Protein AF-A0A858RCP5-F1 (afdb_monomer_lite)

Organism: NCBI:txid2728835

Secondary structure (DSSP, 8-state):
-PPP-------SB-TTGGGGTTS-EEEEEPTTS--EEEETTEEEE---HHHHT-EEEEEEEEEEEEETTEEEEEEEEEEPPTT----EEEEEE---SS-BBSSSSB-S-EEEEEESSPEETT-SSS-EE-SS--EEEEEEEESSHHHHHHTT-EEEEETTEEEEEPTTS-EEEEPPPP-

Structure (mmCIF, N/CA/C/O backbone):
data_AF-A0A858RCP5-F1
#
_entry.id   AF-A0A858RCP5-F1
#
loop_
_atom_site.group_PDB
_atom_site.id
_atom_site.type_symbol
_atom_site.label_atom_id
_atom_site.label_alt_id
_atom_site.label_comp_id
_atom_site.label_asym_id
_atom_site.label_entity_id
_atom_site.label_seq_id
_atom_site.pdbx_PDB_ins_code
_atom_site.Cartn_x
_atom_site.Cartn_y
_atom_site.Cartn_z
_atom_site.occupancy
_atom_site.B_iso_or_equiv
_atom_site.auth_seq_id
_atom_site.auth_comp_id
_atom_site.auth_asym_id
_atom_site.auth_atom_id
_atom_site.pdbx_PDB_model_num
ATOM 1 N N . MET A 1 1 ? 1.724 15.162 40.333 1.00 41.66 1 MET A N 1
ATOM 2 C CA . MET A 1 1 ? 2.495 15.754 39.219 1.00 41.66 1 MET A CA 1
ATOM 3 C C . MET A 1 1 ? 2.082 15.034 37.954 1.00 41.66 1 MET A C 1
ATOM 5 O O . MET A 1 1 ? 2.075 13.811 37.968 1.00 41.66 1 MET A O 1
ATOM 9 N N . LYS A 1 2 ? 1.675 15.763 36.911 1.00 31.78 2 LYS A N 1
ATOM 10 C CA . LYS A 1 2 ? 1.504 15.175 35.577 1.00 31.78 2 LYS A CA 1
ATOM 11 C C . LYS A 1 2 ? 2.906 14.771 35.092 1.00 31.78 2 LYS A C 1
ATOM 13 O O . LYS A 1 2 ? 3.822 15.572 35.307 1.00 31.78 2 LYS A O 1
ATOM 18 N N . PRO A 1 3 ? 3.112 13.570 34.528 1.00 37.22 3 PRO A N 1
ATOM 19 C CA . PRO A 1 3 ? 4.398 13.242 33.929 1.00 37.22 3 PRO A CA 1
ATOM 20 C C . PRO A 1 3 ? 4.740 14.314 32.880 1.00 37.22 3 PRO A C 1
ATOM 22 O O . PRO A 1 3 ? 3.819 14.855 32.253 1.00 37.22 3 PRO A O 1
ATOM 25 N N . PRO A 1 4 ? 6.025 14.683 32.724 1.00 36.44 4 PRO A N 1
ATOM 26 C CA . PRO A 1 4 ? 6.423 15.578 31.646 1.00 36.44 4 PRO A CA 1
ATOM 27 C C . PRO A 1 4 ? 5.933 14.977 30.323 1.00 36.44 4 PRO A C 1
ATOM 29 O O . PRO A 1 4 ? 5.930 13.747 30.208 1.00 36.44 4 PRO A O 1
ATOM 32 N N . PRO A 1 5 ? 5.500 15.794 29.343 1.00 41.94 5 PRO A N 1
ATOM 33 C CA . PRO A 1 5 ? 5.209 15.274 28.018 1.00 41.94 5 PRO A CA 1
ATOM 34 C C . PRO A 1 5 ? 6.465 14.536 27.566 1.00 41.94 5 PRO A C 1
ATOM 36 O O . PRO A 1 5 ? 7.536 15.140 27.444 1.00 41.94 5 PRO A O 1
ATOM 39 N N . SER A 1 6 ? 6.362 13.212 27.431 1.00 46.91 6 SER A N 1
ATOM 40 C CA . SER A 1 6 ? 7.402 12.427 26.787 1.00 46.91 6 SER A CA 1
ATOM 41 C C . SER A 1 6 ? 7.665 13.131 25.470 1.00 46.91 6 SER A C 1
ATOM 43 O O . SER A 1 6 ? 6.708 13.392 24.739 1.00 46.91 6 SER A O 1
ATOM 45 N N . LYS A 1 7 ? 8.920 13.511 25.197 1.00 44.59 7 LYS A N 1
ATOM 46 C CA . LYS A 1 7 ? 9.311 13.921 23.848 1.00 44.59 7 LYS A CA 1
ATOM 47 C C . LYS A 1 7 ? 8.795 12.815 22.936 1.00 44.59 7 LYS A C 1
ATOM 49 O O . LYS A 1 7 ? 9.308 11.702 23.021 1.00 44.59 7 LYS A O 1
ATOM 54 N N . LEU A 1 8 ? 7.718 13.090 22.201 1.00 49.62 8 LEU A N 1
ATOM 55 C CA . LEU A 1 8 ? 7.174 12.170 21.221 1.00 49.62 8 LEU A CA 1
ATOM 56 C C . LEU A 1 8 ? 8.343 11.903 20.286 1.00 49.62 8 LEU A C 1
ATOM 58 O O . LEU A 1 8 ? 8.837 12.821 19.633 1.00 49.62 8 LEU A O 1
ATOM 62 N N . VAL A 1 9 ? 8.874 10.684 20.332 1.00 49.31 9 VAL A N 1
ATOM 63 C CA . VAL A 1 9 ? 9.726 10.213 19.248 1.00 49.31 9 VAL A CA 1
ATOM 64 C C . VAL A 1 9 ? 8.847 10.367 18.005 1.00 49.31 9 VAL A C 1
ATOM 66 O O . VAL A 1 9 ? 7.712 9.881 18.053 1.00 49.31 9 VAL A O 1
ATOM 69 N N . PRO A 1 10 ? 9.280 11.109 16.968 1.00 58.97 10 PRO A N 1
ATOM 70 C CA . PRO A 1 10 ? 8.478 11.278 15.768 1.00 58.97 10 PRO A CA 1
ATOM 71 C C . PRO A 1 10 ? 8.057 9.894 15.307 1.00 58.97 10 PRO A C 1
ATOM 73 O O . PRO A 1 10 ? 8.887 8.984 15.235 1.00 58.97 10 PRO A O 1
ATOM 76 N N . SER A 1 11 ? 6.763 9.717 15.068 1.00 61.38 11 SER A N 1
ATOM 77 C CA . SER A 1 11 ? 6.190 8.418 14.723 1.00 61.38 11 SER A CA 1
ATOM 78 C C . SER A 1 11 ? 6.707 7.875 13.381 1.00 61.38 11 SER A C 1
ATOM 80 O O . SER A 1 11 ? 6.231 6.864 12.907 1.00 61.38 11 SER A O 1
ATOM 82 N N . GLY A 1 12 ? 7.647 8.558 12.727 1.00 73.06 12 GLY A N 1
ATOM 83 C CA . GLY A 1 12 ? 7.950 8.362 11.318 1.00 73.06 12 GLY A CA 1
ATOM 84 C C . GLY A 1 12 ? 6.934 9.072 10.422 1.00 73.06 12 GLY A C 1
ATOM 85 O O . GLY A 1 12 ? 7.246 9.331 9.272 1.00 73.06 12 GLY A O 1
ATOM 86 N N . LEU A 1 13 ? 5.741 9.420 10.915 1.00 78.19 13 LEU A N 1
ATOM 87 C CA . LEU A 1 13 ? 4.699 10.082 10.132 1.00 78.19 13 LEU A CA 1
ATOM 88 C C . LEU A 1 13 ? 4.415 11.508 10.602 1.00 78.19 13 LEU A C 1
ATOM 90 O O . LEU A 1 13 ? 4.419 11.791 11.807 1.00 78.19 13 LEU A O 1
ATOM 94 N N . SER A 1 14 ? 4.091 12.348 9.619 1.00 80.69 14 SER A N 1
ATOM 95 C CA . SER A 1 14 ? 3.614 13.717 9.774 1.00 80.69 14 SER A CA 1
ATOM 96 C C . SER A 1 14 ? 2.319 13.801 10.558 1.00 80.69 14 SER A C 1
ATOM 98 O O . SER A 1 14 ? 1.430 12.955 10.439 1.00 80.69 14 SER A O 1
ATOM 100 N N . LEU A 1 15 ? 2.200 14.875 11.343 1.00 80.00 15 LEU A N 1
ATOM 101 C CA . LEU A 1 15 ? 1.007 15.206 12.126 1.00 80.00 15 LEU A CA 1
ATOM 102 C C . LEU A 1 15 ? -0.240 15.419 11.254 1.00 80.00 15 LEU A C 1
ATOM 104 O O . LEU A 1 15 ? -1.347 15.368 11.780 1.00 80.00 15 LEU A O 1
ATOM 108 N N . GLU A 1 16 ? -0.062 15.637 9.951 1.00 81.75 16 GLU A N 1
ATOM 109 C CA . GLU A 1 16 ? -1.134 15.811 8.964 1.00 81.75 16 GLU A CA 1
ATOM 110 C C . GLU A 1 16 ? -1.611 14.470 8.375 1.00 81.75 16 GLU A C 1
ATOM 112 O O . GLU A 1 16 ? -2.633 14.410 7.695 1.00 81.75 16 GLU A O 1
ATOM 117 N N . CYS A 1 17 ? -0.925 13.355 8.657 1.00 83.50 17 CYS A N 1
ATOM 118 C CA . CYS A 1 17 ? -1.323 12.037 8.155 1.00 83.50 17 CYS A CA 1
ATOM 119 C C . CYS A 1 17 ? -2.763 11.627 8.519 1.00 83.50 17 CYS A C 1
ATOM 121 O O . CYS A 1 17 ? -3.405 11.005 7.676 1.00 83.50 17 CYS A O 1
ATOM 123 N N . PRO A 1 18 ? -3.329 11.959 9.697 1.00 86.00 18 PRO A N 1
ATOM 124 C CA . PRO A 1 18 ? -4.739 11.693 9.986 1.00 86.00 18 PRO A CA 1
ATOM 125 C C . PRO A 1 18 ? -5.735 12.378 9.033 1.00 86.00 18 PRO A C 1
ATOM 127 O O . PRO A 1 18 ? -6.866 11.908 8.911 1.00 86.00 18 PRO A O 1
ATOM 130 N N . ASP A 1 19 ? -5.342 13.431 8.311 1.00 88.19 19 ASP A N 1
ATOM 131 C CA . ASP A 1 19 ? -6.243 14.154 7.403 1.00 88.19 19 ASP A CA 1
ATOM 132 C C . ASP A 1 19 ? -6.570 13.356 6.128 1.00 88.19 19 ASP A C 1
ATOM 134 O O . ASP A 1 19 ? -7.522 13.673 5.412 1.00 88.19 19 ASP A O 1
ATOM 138 N N . VAL A 1 20 ? -5.831 12.274 5.845 1.00 89.06 20 VAL A N 1
ATOM 139 C CA . VAL A 1 20 ? -6.104 11.405 4.687 1.00 89.06 20 VAL A CA 1
ATOM 140 C C . VAL A 1 20 ? -7.202 10.372 4.942 1.00 89.06 20 VAL A C 1
ATOM 142 O O . VAL A 1 20 ? -7.600 9.667 4.012 1.00 89.06 20 VAL A O 1
ATOM 145 N N . ILE A 1 21 ? -7.711 10.251 6.174 1.00 94.12 21 ILE A N 1
ATOM 146 C CA . ILE A 1 21 ? -8.808 9.326 6.480 1.00 94.12 21 ILE A CA 1
ATOM 147 C C . ILE A 1 21 ? -10.039 9.671 5.629 1.00 94.12 21 ILE A C 1
ATOM 149 O O . ILE A 1 21 ? -10.444 10.825 5.502 1.00 94.12 21 ILE A O 1
ATOM 153 N N . GLY A 1 22 ? -10.634 8.652 5.008 1.00 95.19 22 GLY A N 1
ATOM 154 C CA . GLY A 1 22 ? -11.752 8.801 4.075 1.00 95.19 22 GLY A CA 1
ATOM 155 C C . GLY A 1 22 ? -11.355 9.271 2.670 1.00 95.19 22 GLY A C 1
ATOM 156 O O . GLY A 1 22 ? -12.184 9.201 1.760 1.00 95.19 22 GLY A O 1
ATOM 157 N N . SER A 1 23 ? -10.102 9.683 2.465 1.00 96.06 23 SER A N 1
ATOM 158 C CA . SER A 1 23 ? -9.562 10.055 1.157 1.00 96.06 23 SER A CA 1
ATOM 159 C C . SER A 1 23 ? -8.907 8.860 0.471 1.00 96.06 23 SER A C 1
ATOM 161 O O . SER A 1 23 ? -8.455 7.909 1.105 1.00 96.06 23 SER A O 1
ATOM 163 N N . LYS A 1 24 ? -8.875 8.885 -0.862 1.00 97.56 24 LYS A N 1
ATOM 164 C CA . LYS A 1 24 ? -8.245 7.819 -1.640 1.00 97.56 24 LYS A CA 1
ATOM 165 C C . LYS A 1 24 ? -6.723 7.925 -1.553 1.00 97.56 24 LYS A C 1
ATOM 167 O O . LYS A 1 24 ? -6.186 9.006 -1.769 1.00 97.56 24 LYS A O 1
ATOM 172 N N . LEU A 1 25 ? -6.058 6.795 -1.329 1.00 97.06 25 LEU A N 1
ATOM 173 C CA . LEU A 1 25 ? -4.612 6.629 -1.477 1.00 97.06 25 LEU A CA 1
ATOM 174 C C . LEU A 1 25 ? -4.304 5.516 -2.485 1.00 97.06 25 LEU A C 1
ATOM 176 O O . LEU A 1 25 ? -5.162 4.697 -2.833 1.00 97.06 25 LEU A O 1
ATOM 180 N N . LEU A 1 26 ? -3.054 5.483 -2.926 1.00 96.06 26 LEU A N 1
ATOM 181 C CA . LEU A 1 26 ? -2.475 4.445 -3.761 1.00 96.06 26 LEU A CA 1
ATOM 182 C C . LEU A 1 26 ? -1.395 3.709 -2.974 1.00 96.06 26 LEU A C 1
ATOM 184 O O . LEU A 1 26 ? -0.537 4.347 -2.366 1.00 96.06 26 LEU A O 1
ATOM 188 N N . ILE A 1 27 ? -1.412 2.380 -3.033 1.00 94.88 27 ILE A N 1
ATOM 189 C CA . ILE A 1 27 ? -0.327 1.532 -2.541 1.00 94.88 27 ILE A CA 1
ATOM 190 C C . ILE A 1 27 ? 0.369 0.902 -3.743 1.00 94.88 27 ILE A C 1
ATOM 192 O O . ILE A 1 27 ? -0.225 0.071 -4.428 1.00 94.88 27 ILE A O 1
ATOM 196 N N . GLN A 1 28 ? 1.622 1.278 -3.991 1.00 92.75 28 GLN A N 1
ATOM 197 C CA . GLN A 1 28 ? 2.488 0.584 -4.941 1.00 92.75 28 GLN A CA 1
ATOM 198 C C . GLN A 1 28 ? 3.162 -0.579 -4.221 1.00 92.75 28 GLN A C 1
ATOM 200 O O . GLN A 1 28 ? 3.937 -0.368 -3.290 1.00 92.75 28 GLN A O 1
ATOM 205 N N . CYS A 1 29 ? 2.883 -1.797 -4.665 1.00 91.31 29 CYS A N 1
ATOM 206 C CA . CYS A 1 29 ? 3.553 -2.992 -4.177 1.00 91.31 29 CYS A CA 1
ATOM 207 C C . CYS A 1 29 ? 5.010 -3.004 -4.656 1.00 91.31 29 CYS A C 1
ATOM 209 O O . CYS A 1 29 ? 5.296 -2.600 -5.788 1.00 91.31 29 CYS A O 1
ATOM 211 N N . SER A 1 30 ? 5.917 -3.446 -3.783 1.00 86.88 30 SER A N 1
ATOM 212 C CA . SER A 1 30 ? 7.353 -3.499 -4.054 1.00 86.88 30 SER A CA 1
ATOM 213 C C . SER A 1 30 ? 7.801 -4.924 -4.403 1.00 86.88 30 SER A C 1
ATOM 215 O O . SER A 1 30 ? 7.507 -5.855 -3.646 1.00 86.88 30 SER A O 1
ATOM 217 N N . PRO A 1 31 ? 8.563 -5.115 -5.493 1.00 77.12 31 PRO A N 1
ATOM 218 C CA . PRO A 1 31 ? 9.129 -6.411 -5.863 1.00 77.12 31 PRO A CA 1
ATOM 219 C C . PRO A 1 31 ? 10.330 -6.795 -4.991 1.00 77.12 31 PRO A C 1
ATOM 221 O O . PRO A 1 31 ? 11.044 -5.928 -4.493 1.00 77.12 31 PRO A O 1
ATOM 224 N N . GLY A 1 32 ? 10.598 -8.098 -4.852 1.00 65.94 32 GLY A N 1
ATOM 225 C CA . GLY A 1 32 ? 11.819 -8.614 -4.208 1.00 65.94 32 GLY A CA 1
ATOM 226 C C . GLY A 1 32 ? 11.853 -8.549 -2.675 1.00 65.94 32 GLY A C 1
ATOM 227 O O . GLY A 1 32 ? 12.829 -8.987 -2.072 1.00 65.94 32 GLY A O 1
ATOM 228 N N . TRP A 1 33 ? 10.790 -8.055 -2.037 1.00 64.75 33 TRP A N 1
ATOM 229 C CA . TRP A 1 33 ? 10.667 -7.983 -0.580 1.00 64.75 33 TRP A CA 1
ATOM 230 C C . TRP A 1 33 ? 9.451 -8.784 -0.105 1.00 64.75 33 TRP A C 1
ATOM 232 O O . TRP A 1 33 ? 8.444 -8.212 0.283 1.00 64.75 33 TRP A O 1
ATOM 242 N N . GLY A 1 34 ? 9.540 -10.117 -0.153 1.00 66.44 34 GLY A N 1
ATOM 243 C CA . GLY A 1 34 ? 8.719 -11.018 0.672 1.00 66.44 34 GLY A CA 1
ATOM 244 C C . GLY A 1 34 ? 7.205 -10.804 0.616 1.00 66.44 34 GLY A C 1
ATOM 245 O O . GLY A 1 34 ? 6.578 -10.699 1.670 1.00 66.44 34 GLY A O 1
ATOM 246 N N . TRP A 1 35 ? 6.625 -10.724 -0.590 1.00 86.12 35 TRP A N 1
ATOM 247 C CA . TRP A 1 35 ? 5.191 -10.971 -0.724 1.00 86.12 35 TRP A CA 1
ATOM 248 C C . TRP A 1 35 ? 4.946 -12.434 -0.392 1.00 86.12 35 TRP A C 1
ATOM 250 O O . TRP A 1 35 ? 5.498 -13.306 -1.055 1.00 86.12 35 TRP A O 1
ATOM 260 N N . SER A 1 36 ? 4.149 -12.698 0.631 1.00 86.38 36 SER A N 1
ATOM 261 C CA . SER A 1 36 ? 3.890 -14.048 1.108 1.00 86.38 36 SER A CA 1
ATOM 262 C C . SER A 1 36 ? 2.431 -14.179 1.536 1.00 86.38 36 SER A C 1
ATOM 264 O O . SER A 1 36 ? 1.832 -13.241 2.067 1.00 86.38 36 SER A O 1
ATOM 266 N N . HIS A 1 37 ? 1.861 -15.362 1.339 1.00 85.12 37 HIS A N 1
ATOM 267 C CA . HIS A 1 37 ? 0.555 -15.739 1.893 1.00 85.12 37 HIS A CA 1
ATOM 268 C C . HIS A 1 37 ? 0.725 -16.707 3.062 1.00 85.12 37 HIS A C 1
ATOM 270 O O . HIS A 1 37 ? 1.796 -17.296 3.232 1.00 85.12 37 HIS A O 1
ATOM 276 N N . ARG A 1 38 ? -0.308 -16.879 3.889 1.00 77.31 38 ARG A N 1
ATOM 277 C CA . ARG A 1 38 ? -0.308 -17.910 4.935 1.00 77.31 38 ARG A CA 1
ATOM 278 C C . ARG A 1 38 ? -1.221 -19.054 4.526 1.00 77.31 38 ARG A C 1
ATOM 280 O O . ARG A 1 38 ? -2.411 -18.862 4.391 1.00 77.31 38 ARG A O 1
ATOM 287 N N . ILE A 1 39 ? -0.678 -20.256 4.395 1.00 72.88 39 ILE A N 1
ATOM 288 C CA . ILE A 1 39 ? -1.478 -21.470 4.206 1.00 72.88 39 ILE A CA 1
ATOM 289 C C . ILE A 1 39 ? -1.235 -22.362 5.416 1.00 72.88 39 ILE A C 1
ATOM 291 O O . ILE A 1 39 ? -0.084 -22.660 5.736 1.00 72.88 39 ILE A O 1
ATOM 295 N N . ASP A 1 40 ? -2.305 -22.743 6.117 1.00 75.19 40 ASP A N 1
ATOM 296 C CA . ASP A 1 40 ? -2.250 -23.576 7.327 1.00 75.19 40 ASP A CA 1
ATOM 297 C C . ASP A 1 40 ? -1.276 -23.026 8.390 1.00 75.19 40 ASP A C 1
ATOM 299 O O . ASP A 1 40 ? -0.511 -23.749 9.032 1.00 75.19 40 ASP A O 1
ATOM 303 N N . GLY A 1 41 ? -1.254 -21.699 8.544 1.00 71.94 41 GLY A N 1
ATOM 304 C CA . GLY A 1 41 ? -0.370 -20.996 9.475 1.00 71.94 41 GLY A CA 1
ATOM 305 C C . GLY A 1 41 ? 1.086 -20.842 9.015 1.00 71.94 41 GLY A C 1
ATOM 306 O O . GLY A 1 41 ? 1.827 -20.100 9.671 1.00 71.94 41 GLY A O 1
ATOM 307 N N . VAL A 1 42 ? 1.482 -21.447 7.891 1.00 76.88 42 VAL A N 1
ATOM 308 C CA . VAL A 1 42 ? 2.831 -21.370 7.309 1.00 76.88 42 VAL A CA 1
ATOM 309 C C . VAL A 1 42 ? 2.889 -20.275 6.245 1.00 76.88 42 VAL A C 1
ATOM 311 O O . VAL A 1 42 ? 2.085 -20.256 5.318 1.00 76.88 42 VAL A O 1
ATOM 314 N N . GLY A 1 43 ? 3.854 -19.362 6.374 1.00 80.81 43 GLY A N 1
ATOM 315 C CA . GLY A 1 43 ? 4.135 -18.360 5.346 1.00 80.81 43 GLY A CA 1
ATOM 316 C C . GLY A 1 43 ? 4.805 -19.001 4.131 1.00 80.81 43 GLY A C 1
ATOM 317 O O . GLY A 1 43 ? 5.776 -19.737 4.300 1.00 80.81 43 GLY A O 1
ATOM 318 N N . GLN A 1 44 ? 4.307 -18.726 2.928 1.00 83.94 44 GLN A N 1
ATOM 319 C CA . GLN A 1 44 ? 4.967 -19.120 1.682 1.00 83.94 44 GLN A CA 1
ATOM 320 C C . GLN A 1 44 ? 5.135 -17.907 0.779 1.00 83.94 44 GLN A C 1
ATOM 322 O O . GLN A 1 44 ? 4.230 -17.076 0.690 1.00 83.94 44 GLN A O 1
ATOM 327 N N . ASP A 1 45 ? 6.274 -17.838 0.103 1.00 86.69 45 ASP A N 1
ATOM 328 C CA . ASP A 1 45 ? 6.576 -16.763 -0.832 1.00 86.69 45 ASP A CA 1
ATOM 329 C C . ASP A 1 45 ? 5.662 -16.820 -2.055 1.00 86.69 45 ASP A C 1
ATOM 331 O O . ASP A 1 45 ? 5.335 -17.885 -2.581 1.00 86.69 45 ASP A O 1
ATOM 335 N N . LEU A 1 46 ? 5.242 -15.639 -2.492 1.00 84.56 46 LEU A N 1
ATOM 336 C CA . LEU A 1 46 ? 4.367 -15.429 -3.625 1.00 84.56 46 LEU A CA 1
ATOM 337 C C . LEU A 1 46 ? 5.150 -14.751 -4.750 1.00 84.56 46 LEU A C 1
ATOM 339 O O . LEU A 1 46 ? 5.392 -13.540 -4.748 1.00 84.56 46 LEU A O 1
ATOM 343 N N . GLU A 1 47 ? 5.507 -15.545 -5.752 1.00 84.94 47 GLU A N 1
ATOM 344 C CA . GLU A 1 47 ? 6.169 -15.093 -6.975 1.00 84.94 47 GLU A CA 1
ATOM 345 C C . GLU A 1 47 ? 5.145 -14.723 -8.061 1.00 84.94 47 GLU A C 1
ATOM 347 O O . GLU A 1 47 ? 5.147 -15.285 -9.155 1.00 84.94 47 GLU A O 1
ATOM 352 N N . ASP A 1 48 ? 4.244 -13.780 -7.760 1.00 86.44 48 ASP A N 1
ATOM 353 C CA . ASP A 1 48 ? 3.296 -13.241 -8.743 1.00 86.44 48 ASP A CA 1
ATOM 354 C C . ASP A 1 48 ? 3.653 -11.791 -9.117 1.00 86.44 48 ASP A C 1
ATOM 356 O O . ASP A 1 48 ? 3.376 -10.863 -8.346 1.00 86.44 48 ASP A O 1
ATOM 360 N N . PRO A 1 49 ? 4.235 -11.555 -10.310 1.00 83.38 49 PRO A N 1
ATOM 361 C CA . PRO A 1 49 ? 4.503 -10.209 -10.808 1.00 83.38 49 PRO A CA 1
ATOM 362 C C . PRO A 1 49 ? 3.254 -9.314 -10.842 1.00 83.38 49 PRO A C 1
ATOM 364 O O . PRO A 1 49 ? 3.349 -8.105 -10.644 1.00 83.38 49 PRO A O 1
ATOM 367 N N . SER A 1 50 ? 2.071 -9.887 -11.049 1.00 84.25 50 SER A N 1
ATOM 368 C CA . SER A 1 50 ? 0.813 -9.135 -11.082 1.00 84.25 50 SER A CA 1
ATOM 369 C C . SER A 1 50 ? 0.566 -8.413 -9.761 1.00 84.25 50 SER A C 1
ATOM 371 O O . SER A 1 50 ? 0.091 -7.283 -9.784 1.00 84.25 50 SER A O 1
ATOM 373 N N . LEU A 1 51 ? 0.946 -9.023 -8.630 1.00 89.12 51 LEU A N 1
ATOM 374 C CA . LEU A 1 51 ? 0.886 -8.391 -7.316 1.00 89.12 51 LEU A CA 1
ATOM 375 C C . LEU A 1 51 ? 2.138 -7.581 -6.998 1.00 89.12 51 LEU A C 1
ATOM 377 O O . LEU A 1 51 ? 2.022 -6.444 -6.560 1.00 89.12 51 LEU A O 1
ATOM 381 N N . GLN A 1 52 ? 3.333 -8.134 -7.224 1.00 87.75 52 GLN A N 1
ATOM 382 C CA . GLN A 1 52 ? 4.597 -7.501 -6.819 1.00 87.75 52 GLN A CA 1
ATOM 383 C C . GLN A 1 52 ? 4.829 -6.122 -7.454 1.00 87.75 52 GLN A C 1
ATOM 385 O O . GLN A 1 52 ? 5.614 -5.334 -6.932 1.00 87.75 52 GLN A O 1
ATOM 390 N N . TYR A 1 53 ? 4.140 -5.837 -8.560 1.00 85.94 53 TYR A N 1
ATOM 391 C CA . TYR A 1 53 ? 4.191 -4.573 -9.291 1.00 85.94 53 TYR A CA 1
ATOM 392 C C . TYR A 1 53 ? 2.842 -3.831 -9.316 1.00 85.94 53 TYR A C 1
ATOM 394 O O . TYR A 1 53 ? 2.702 -2.835 -10.027 1.00 85.94 53 TYR A O 1
ATOM 402 N N . ALA A 1 54 ? 1.843 -4.300 -8.562 1.00 89.62 54 ALA A N 1
ATOM 403 C CA . ALA A 1 54 ? 0.503 -3.724 -8.543 1.00 89.62 54 ALA A CA 1
ATOM 404 C C . ALA A 1 54 ? 0.452 -2.338 -7.895 1.00 89.62 54 ALA A C 1
ATOM 406 O O . ALA A 1 54 ? 1.101 -2.082 -6.880 1.00 89.62 54 ALA A O 1
ATOM 407 N N . VAL A 1 55 ? -0.453 -1.502 -8.408 1.00 93.12 55 VAL A N 1
ATOM 408 C CA . VAL A 1 55 ? -0.994 -0.351 -7.678 1.00 93.12 55 VAL A CA 1
ATOM 409 C C . VAL A 1 55 ? -2.384 -0.714 -7.172 1.00 93.12 55 VAL A C 1
ATOM 411 O O . VAL A 1 55 ? -3.266 -1.053 -7.961 1.00 93.12 55 VAL A O 1
ATOM 414 N N . VAL A 1 56 ? -2.581 -0.621 -5.861 1.00 96.12 56 VAL A N 1
ATOM 415 C CA . VAL A 1 56 ? -3.857 -0.882 -5.189 1.00 96.12 5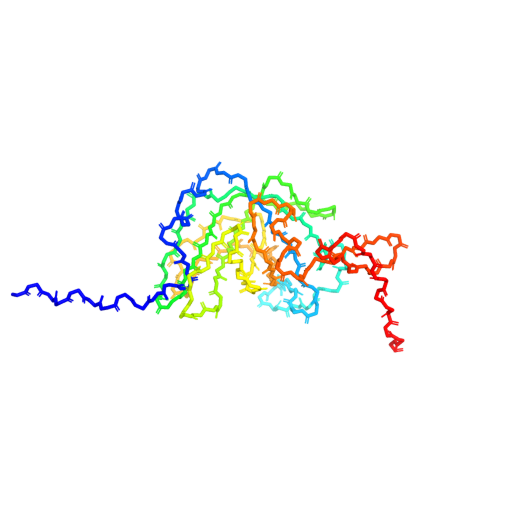6 VAL A CA 1
ATOM 416 C C . VAL A 1 56 ? -4.473 0.445 -4.763 1.00 96.12 56 VAL A C 1
ATOM 418 O O . VAL A 1 56 ? -3.810 1.254 -4.114 1.00 96.12 56 VAL A O 1
ATOM 421 N N . GLU A 1 57 ? -5.739 0.683 -5.108 1.00 97.88 57 GLU A N 1
ATOM 422 C CA . GLU A 1 57 ? -6.462 1.868 -4.629 1.00 97.88 57 GLU A CA 1
ATOM 423 C C . GLU A 1 57 ? -7.139 1.541 -3.300 1.00 97.88 57 GLU A C 1
ATOM 425 O O . GLU A 1 57 ? -7.908 0.579 -3.210 1.00 97.88 57 GLU A O 1
ATOM 430 N N . VAL A 1 58 ? -6.887 2.353 -2.276 1.00 98.25 58 VAL A N 1
ATOM 431 C CA . VAL A 1 58 ? -7.398 2.137 -0.919 1.00 98.25 58 VAL A CA 1
ATOM 432 C C . VAL A 1 58 ? -8.032 3.402 -0.353 1.00 98.25 58 VAL A C 1
ATOM 434 O O . VAL A 1 58 ? -7.760 4.512 -0.809 1.00 98.25 58 VAL A O 1
ATOM 437 N N . VAL A 1 59 ? -8.881 3.235 0.658 1.00 98.00 59 VAL A N 1
ATOM 438 C CA . VAL A 1 59 ? -9.393 4.332 1.485 1.00 98.00 59 VAL A CA 1
ATOM 439 C C . VAL A 1 59 ? -9.102 3.989 2.943 1.00 98.00 59 VAL A C 1
ATOM 441 O O . VAL A 1 59 ? -9.692 3.035 3.463 1.00 98.00 59 VAL A O 1
ATOM 444 N N . PRO A 1 60 ? -8.192 4.726 3.601 1.00 96.38 60 PRO A N 1
ATOM 445 C CA . PRO A 1 60 ? -7.959 4.598 5.030 1.00 96.38 60 PRO A CA 1
ATOM 446 C C . PRO A 1 60 ? -9.215 4.966 5.822 1.00 96.38 60 PRO A C 1
ATOM 448 O O . PRO A 1 60 ? -9.898 5.942 5.513 1.00 96.38 60 PRO A O 1
ATOM 451 N N . GLU A 1 61 ? -9.509 4.188 6.853 1.00 94.81 61 GLU A N 1
ATOM 452 C CA . GLU A 1 61 ? -10.651 4.366 7.755 1.00 94.81 61 GLU A CA 1
ATOM 453 C C . GLU A 1 61 ? -10.196 4.687 9.181 1.00 94.81 61 GLU A C 1
ATOM 455 O O . GLU A 1 61 ? -10.922 5.348 9.920 1.00 94.81 61 GLU A O 1
ATOM 460 N N . ALA A 1 62 ? -8.987 4.261 9.559 1.00 90.25 62 ALA A N 1
ATOM 461 C CA . ALA A 1 62 ? -8.399 4.572 10.851 1.00 90.25 62 ALA A CA 1
ATOM 462 C C . ALA A 1 62 ? -6.878 4.719 10.771 1.00 90.25 62 ALA A C 1
ATOM 464 O O . ALA A 1 62 ? -6.204 4.064 9.968 1.00 90.25 62 ALA A O 1
ATOM 465 N N . TYR A 1 63 ? -6.359 5.562 11.661 1.00 87.62 63 TYR A N 1
ATOM 466 C CA . TYR A 1 63 ? -4.945 5.633 11.995 1.00 87.62 63 TYR A CA 1
ATOM 467 C C . TYR A 1 63 ? -4.680 4.751 13.214 1.00 87.62 63 TYR A C 1
ATOM 469 O O . TYR A 1 63 ? -5.477 4.725 14.153 1.00 87.62 63 TYR A O 1
ATOM 477 N N . VAL A 1 64 ? -3.572 4.022 13.191 1.00 83.56 64 VAL A N 1
ATOM 478 C CA . VAL A 1 64 ? -3.192 3.086 14.245 1.00 83.56 64 VAL A CA 1
ATOM 479 C C . VAL A 1 64 ? -1.872 3.538 14.840 1.00 83.56 64 VAL A C 1
ATOM 481 O O . VAL A 1 64 ? -0.860 3.615 14.145 1.00 83.56 64 VAL A O 1
ATOM 484 N N . GLU A 1 65 ? -1.869 3.756 16.149 1.00 79.81 65 GLU A N 1
ATOM 485 C CA . GLU A 1 65 ? -0.658 3.901 16.949 1.00 79.81 65 GLU A CA 1
ATOM 486 C C . GLU A 1 65 ? -0.509 2.650 17.807 1.00 79.81 65 GLU A C 1
ATOM 488 O O . GLU A 1 65 ? -1.368 2.366 18.638 1.00 79.81 65 GLU A O 1
ATOM 493 N N . PHE A 1 66 ? 0.559 1.880 17.596 1.00 70.62 66 PHE A N 1
ATOM 494 C CA . PHE A 1 66 ? 0.778 0.647 18.352 1.00 70.62 66 PHE A CA 1
ATOM 495 C C . PHE A 1 6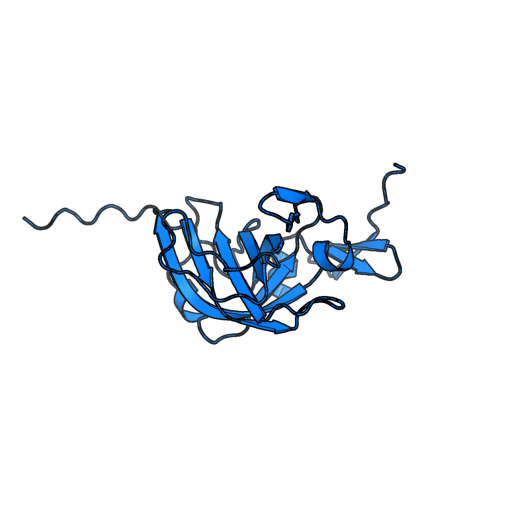6 ? 1.905 0.815 19.376 1.00 70.62 66 PHE A C 1
ATOM 497 O O . PHE A 1 66 ? 1.687 0.789 20.584 1.00 70.62 66 PHE A O 1
ATOM 504 N N . THR A 1 67 ? 3.125 1.066 18.900 1.00 69.19 67 THR A N 1
ATOM 505 C CA . THR A 1 67 ? 4.282 1.375 19.750 1.00 69.19 67 THR A CA 1
ATOM 506 C C . THR A 1 67 ? 5.072 2.454 19.055 1.00 69.19 67 THR A C 1
ATOM 508 O O . THR A 1 67 ? 5.603 2.150 17.998 1.00 69.19 67 THR A O 1
ATOM 511 N N . THR A 1 68 ? 5.199 3.669 19.591 1.00 60.06 68 THR A N 1
ATOM 512 C CA . THR A 1 68 ? 6.062 4.691 18.975 1.00 60.06 68 THR A CA 1
ATOM 513 C C . THR A 1 68 ? 7.451 4.085 18.705 1.00 60.06 68 THR A C 1
ATOM 515 O O . THR A 1 68 ? 8.081 3.628 19.664 1.00 60.06 68 THR A O 1
ATOM 518 N N . PRO A 1 69 ? 7.913 3.991 17.440 1.00 65.00 69 PRO A N 1
ATOM 519 C CA . PRO A 1 69 ? 7.467 4.713 16.235 1.00 65.00 69 PRO A CA 1
ATOM 520 C C . PRO A 1 69 ? 6.614 3.913 15.216 1.00 65.00 69 PRO A C 1
ATOM 522 O O . PRO A 1 69 ? 6.338 4.402 14.139 1.00 65.00 69 PRO A O 1
ATOM 525 N N . ARG A 1 70 ? 6.173 2.687 15.499 1.00 74.81 70 ARG A N 1
ATOM 526 C CA . ARG A 1 70 ? 5.229 1.936 14.651 1.00 74.81 70 ARG A CA 1
ATOM 527 C C . ARG A 1 70 ? 3.833 2.551 14.692 1.00 74.81 70 ARG A C 1
ATOM 529 O O . ARG A 1 70 ? 3.029 2.257 15.586 1.00 74.81 70 ARG A O 1
ATOM 536 N N . CYS A 1 71 ? 3.554 3.362 13.689 1.00 82.75 71 CYS A N 1
ATOM 537 C CA . CYS A 1 71 ? 2.225 3.833 13.346 1.00 82.75 71 CYS A CA 1
ATOM 538 C C . CYS A 1 71 ? 1.843 3.390 11.933 1.00 82.75 71 CYS A C 1
ATOM 540 O O . CYS A 1 71 ? 2.668 2.927 11.138 1.00 82.75 71 CYS A O 1
ATOM 542 N N . GLY A 1 72 ? 0.558 3.481 11.630 1.00 89.38 72 GLY A N 1
ATOM 543 C CA . GLY A 1 72 ? 0.050 3.003 10.366 1.00 89.38 72 GLY A CA 1
ATOM 544 C C . GLY A 1 72 ? -1.376 3.418 10.089 1.00 89.38 72 GLY A C 1
ATOM 545 O O . GLY A 1 72 ? -1.994 4.180 10.828 1.00 89.38 72 GLY A O 1
ATOM 546 N N . ILE A 1 73 ? -1.895 2.870 9.005 1.00 92.00 73 ILE A N 1
ATOM 547 C CA . ILE A 1 73 ? -3.250 3.082 8.531 1.00 92.00 73 ILE A CA 1
ATOM 548 C C . ILE A 1 73 ? -3.901 1.743 8.222 1.00 92.00 73 ILE A C 1
ATOM 550 O O . ILE A 1 73 ? -3.260 0.773 7.815 1.00 92.00 73 ILE A O 1
ATOM 554 N N . THR A 1 74 ? -5.209 1.703 8.393 1.00 94.50 74 THR A N 1
ATOM 555 C CA . THR A 1 74 ? -6.029 0.562 8.011 1.00 94.50 74 THR A CA 1
ATOM 556 C C . THR A 1 74 ? -7.323 1.043 7.382 1.00 94.50 74 THR A C 1
ATOM 558 O O . THR A 1 74 ? -7.745 2.179 7.606 1.00 94.50 74 THR A O 1
ATOM 561 N N . GLY A 1 75 ? -7.947 0.203 6.565 1.00 95.44 75 GLY A N 1
ATOM 562 C CA . GLY A 1 75 ? -9.227 0.514 5.957 1.00 95.44 75 GLY A CA 1
ATOM 563 C C . GLY A 1 75 ? -9.602 -0.484 4.880 1.00 95.44 75 GLY A C 1
ATOM 564 O O . GLY A 1 75 ? -9.356 -1.689 4.993 1.00 95.44 75 GLY A O 1
ATOM 565 N N . ARG A 1 76 ? -10.213 0.030 3.815 1.00 97.06 76 ARG A N 1
ATOM 566 C CA . ARG A 1 76 ? -10.766 -0.780 2.730 1.00 97.06 76 ARG A CA 1
ATOM 567 C C . ARG A 1 76 ? -9.990 -0.633 1.431 1.00 97.06 76 ARG A C 1
ATOM 569 O O . ARG A 1 76 ? -9.500 0.445 1.092 1.00 97.06 76 ARG A O 1
ATOM 576 N N . VAL A 1 77 ? -9.950 -1.720 0.675 1.00 97.81 77 VAL A N 1
ATOM 577 C CA . VAL A 1 77 ? -9.486 -1.727 -0.712 1.00 97.81 77 VAL A CA 1
ATOM 578 C C . VAL A 1 77 ? -10.653 -1.319 -1.609 1.00 97.81 77 VAL A C 1
ATOM 580 O O . VAL A 1 77 ? -11.758 -1.844 -1.498 1.00 97.81 77 VAL A O 1
ATOM 583 N N . VAL A 1 78 ? -10.418 -0.337 -2.476 1.00 97.94 78 VAL A N 1
ATOM 584 C CA . VAL A 1 78 ? -11.388 0.145 -3.471 1.00 97.94 78 VAL A CA 1
ATOM 585 C C . VAL A 1 78 ? -11.170 -0.545 -4.809 1.00 97.94 78 VAL A C 1
ATOM 587 O O . VAL A 1 78 ? -12.134 -0.871 -5.498 1.00 97.94 78 VAL A O 1
ATOM 590 N N . LYS A 1 79 ? -9.905 -0.771 -5.170 1.00 97.25 79 LYS A N 1
ATOM 591 C CA . LYS A 1 79 ? -9.522 -1.461 -6.397 1.00 97.25 79 LYS A CA 1
ATOM 592 C C . LYS A 1 79 ? -8.319 -2.354 -6.128 1.00 97.25 79 LYS A C 1
ATOM 594 O O . LYS A 1 79 ? -7.220 -1.858 -5.885 1.00 97.25 79 LYS A O 1
ATOM 599 N N . ALA A 1 80 ? -8.564 -3.657 -6.171 1.00 95.56 80 ALA A N 1
ATOM 600 C CA . ALA A 1 80 ? -7.542 -4.689 -6.102 1.00 95.56 80 ALA A CA 1
ATOM 601 C C . ALA A 1 80 ? -6.868 -4.885 -7.478 1.00 95.56 80 ALA A C 1
ATOM 603 O O . ALA A 1 80 ? -7.459 -4.516 -8.500 1.00 95.56 80 ALA A O 1
ATOM 604 N N . PRO A 1 81 ? -5.651 -5.454 -7.521 1.00 92.56 81 PRO A N 1
ATOM 605 C CA . PRO A 1 81 ? -5.042 -5.882 -8.772 1.00 92.56 81 PRO A CA 1
ATOM 606 C C . PRO A 1 81 ? -5.810 -7.051 -9.394 1.00 92.56 81 PRO A C 1
ATOM 608 O O . PRO A 1 81 ? -6.511 -7.794 -8.702 1.00 92.56 81 PRO A O 1
ATOM 611 N N . ASP A 1 82 ? -5.661 -7.221 -10.706 1.00 88.56 82 ASP A N 1
ATOM 612 C CA . ASP A 1 82 ? -6.325 -8.293 -11.446 1.00 88.56 82 ASP A CA 1
ATOM 613 C C . ASP A 1 82 ? -5.984 -9.666 -10.850 1.00 88.56 82 ASP A C 1
ATOM 615 O O . ASP A 1 82 ? -4.833 -9.953 -10.528 1.00 88.56 82 ASP A O 1
ATOM 619 N N . GLY A 1 83 ? -7.001 -10.517 -10.695 1.00 90.44 83 GLY A N 1
ATOM 620 C CA . GLY A 1 83 ? -6.859 -11.840 -10.075 1.00 90.44 83 GLY A CA 1
ATOM 621 C C . GLY A 1 83 ? -6.983 -11.854 -8.548 1.00 90.44 83 GLY A C 1
ATOM 622 O O . GLY A 1 83 ? -7.083 -12.936 -7.974 1.00 90.44 83 GLY A O 1
ATOM 623 N N . TYR A 1 84 ? -7.065 -10.689 -7.898 1.00 93.06 84 TYR A N 1
ATOM 624 C CA . TYR A 1 84 ? -7.218 -10.571 -6.448 1.00 93.06 84 TYR A CA 1
ATOM 625 C C . TYR A 1 84 ? -8.553 -9.933 -6.061 1.00 93.06 84 TYR A C 1
ATOM 627 O O . TYR A 1 84 ? -9.078 -9.054 -6.741 1.00 93.06 84 TYR A O 1
ATOM 635 N N . SER A 1 85 ? -9.102 -10.361 -4.924 1.00 93.69 85 SER A N 1
ATOM 636 C CA . SER A 1 85 ? -10.391 -9.896 -4.399 1.00 93.69 85 SER A CA 1
ATOM 637 C C . SER A 1 85 ? -10.263 -9.226 -3.031 1.00 93.69 85 SER A C 1
ATOM 639 O O . SER A 1 85 ? -11.146 -9.375 -2.192 1.00 93.69 85 SER A O 1
ATOM 641 N N . PHE A 1 86 ? -9.156 -8.524 -2.779 1.00 95.50 86 PHE A N 1
ATOM 642 C CA . PHE A 1 86 ? -8.914 -7.860 -1.497 1.00 95.50 86 PHE A CA 1
ATOM 643 C C . PHE A 1 86 ? -10.016 -6.849 -1.168 1.00 95.50 86 PHE A C 1
ATOM 645 O O . PHE A 1 86 ? -10.408 -6.050 -2.020 1.00 95.50 86 PHE A O 1
ATOM 652 N N . THR A 1 87 ? -10.477 -6.847 0.081 1.00 96.31 87 THR A N 1
ATOM 653 C CA . THR A 1 87 ? -11.476 -5.887 0.583 1.00 96.31 87 THR A CA 1
ATOM 654 C C . THR A 1 87 ? -10.928 -5.032 1.719 1.00 96.31 87 THR A C 1
ATOM 656 O O . THR A 1 87 ? -11.404 -3.914 1.930 1.00 96.31 87 THR A O 1
ATOM 659 N N . ARG A 1 88 ? -9.895 -5.509 2.418 1.00 96.56 88 ARG A N 1
ATOM 660 C CA . ARG A 1 88 ? -9.270 -4.846 3.561 1.00 96.56 88 ARG A CA 1
ATOM 661 C C . ARG A 1 88 ? -7.770 -4.702 3.374 1.00 96.56 88 ARG A C 1
ATOM 663 O O . ARG A 1 88 ? -7.137 -5.484 2.661 1.00 96.56 88 ARG A O 1
ATOM 670 N N . PHE A 1 89 ? -7.209 -3.700 4.044 1.00 96.19 89 PHE A N 1
ATOM 671 C CA . PHE A 1 89 ? -5.767 -3.550 4.149 1.00 96.19 89 PHE A CA 1
ATOM 672 C C . PHE A 1 89 ? -5.336 -3.059 5.531 1.00 96.19 89 PHE A C 1
ATOM 674 O O . PHE A 1 89 ? -6.074 -2.373 6.247 1.00 96.19 89 PHE A O 1
ATOM 681 N N . VAL A 1 90 ? -4.096 -3.386 5.865 1.00 94.56 90 VAL A N 1
ATOM 682 C CA . VAL A 1 90 ? -3.353 -2.838 6.997 1.00 94.56 90 VAL A CA 1
ATOM 683 C C . VAL A 1 90 ? -1.978 -2.442 6.484 1.00 94.56 90 VAL A C 1
ATOM 685 O O . VAL A 1 90 ? -1.335 -3.231 5.793 1.00 94.56 90 VAL A O 1
ATOM 688 N N . ALA A 1 91 ? -1.511 -1.244 6.815 1.00 92.75 91 ALA A N 1
ATOM 689 C CA . ALA A 1 91 ? -0.160 -0.825 6.492 1.00 92.75 91 ALA A CA 1
ATOM 690 C C . ALA A 1 91 ? 0.475 -0.050 7.638 1.00 92.75 91 ALA A C 1
ATOM 692 O O . ALA A 1 91 ? -0.181 0.771 8.271 1.00 92.75 91 ALA A O 1
ATOM 693 N N . PHE A 1 92 ? 1.760 -0.279 7.887 1.00 89.44 92 PHE A N 1
ATOM 694 C CA . PHE A 1 92 ? 2.504 0.468 8.894 1.00 89.44 92 PHE A CA 1
ATOM 695 C C . PHE A 1 92 ? 3.926 0.767 8.461 1.00 89.44 92 PHE A C 1
ATOM 697 O O . PHE A 1 92 ? 4.539 0.018 7.690 1.00 89.44 92 PHE A O 1
ATOM 704 N N . ILE A 1 93 ? 4.431 1.892 8.957 1.00 85.88 93 ILE A N 1
ATOM 705 C CA . ILE A 1 93 ? 5.758 2.371 8.619 1.00 85.88 93 ILE A CA 1
ATOM 706 C C . ILE A 1 93 ? 6.815 1.612 9.424 1.00 85.88 93 ILE A C 1
ATOM 708 O O . ILE A 1 93 ? 6.659 1.336 10.616 1.00 85.88 93 ILE A O 1
ATOM 712 N N . MET A 1 94 ? 7.897 1.239 8.742 1.00 75.25 94 MET A N 1
ATOM 713 C CA . MET A 1 94 ? 9.044 0.551 9.346 1.00 75.25 94 MET A CA 1
ATOM 714 C C . MET A 1 94 ? 10.204 1.501 9.674 1.00 75.25 94 MET A C 1
ATOM 716 O O . MET A 1 94 ? 11.192 1.068 10.263 1.00 75.25 94 MET A O 1
ATOM 720 N N . LEU A 1 95 ? 10.094 2.764 9.262 1.00 70.56 95 LEU A N 1
ATOM 721 C CA . LEU A 1 95 ? 11.103 3.807 9.404 1.00 70.56 95 LEU A CA 1
ATOM 722 C C . LEU A 1 95 ? 10.769 4.711 10.592 1.00 70.56 95 LEU A C 1
ATOM 724 O O . LEU A 1 95 ? 9.607 5.044 10.815 1.00 70.56 95 LEU A O 1
ATOM 728 N N . ASP A 1 96 ? 11.796 5.114 11.331 1.00 69.56 96 ASP A N 1
ATOM 729 C CA . ASP A 1 96 ? 11.707 6.019 12.468 1.00 69.56 96 ASP A CA 1
ATOM 730 C C . ASP A 1 96 ? 12.472 7.328 12.220 1.00 69.56 96 ASP A C 1
ATOM 732 O O . ASP A 1 96 ? 13.285 7.435 11.305 1.00 69.56 96 ASP A O 1
ATOM 736 N N . GLY A 1 97 ? 12.190 8.348 13.038 1.00 63.50 97 GLY A N 1
ATOM 737 C CA . GLY A 1 97 ? 13.014 9.561 13.113 1.00 63.50 97 GLY A CA 1
ATOM 738 C C . GLY A 1 97 ? 12.806 10.616 12.021 1.00 63.50 97 GLY A C 1
ATOM 739 O O . GLY A 1 97 ? 13.483 11.639 12.073 1.00 63.50 97 GLY A O 1
ATOM 740 N N . GLU A 1 98 ? 11.862 10.413 11.104 1.00 73.75 98 GLU A N 1
ATOM 741 C CA . GLU A 1 98 ? 11.539 11.333 10.003 1.00 73.75 98 GLU A CA 1
ATOM 742 C C . GLU A 1 98 ? 10.056 11.748 10.030 1.00 73.75 98 GLU A C 1
ATOM 744 O O . GLU A 1 98 ? 9.252 11.165 10.760 1.00 73.75 98 GLU A O 1
ATOM 749 N N . ASP A 1 99 ? 9.709 12.774 9.249 1.00 81.56 99 ASP A N 1
ATOM 750 C CA . ASP A 1 99 ? 8.355 13.332 9.125 1.00 81.56 99 ASP A CA 1
ATOM 751 C C . ASP A 1 99 ? 7.753 12.949 7.765 1.00 81.56 99 ASP A C 1
ATOM 753 O O . ASP A 1 99 ? 7.644 13.781 6.863 1.00 81.56 99 ASP A O 1
ATOM 757 N N . TYR A 1 100 ? 7.486 11.656 7.553 1.00 84.88 100 TYR A N 1
ATOM 758 C CA . TYR A 1 100 ? 6.967 11.186 6.269 1.00 84.88 100 TYR A CA 1
ATOM 759 C C . TYR A 1 100 ? 5.481 11.526 6.105 1.00 84.88 100 TYR A C 1
ATOM 761 O O . TYR A 1 100 ? 4.692 11.449 7.045 1.00 84.88 100 TYR A O 1
ATOM 769 N N . ASP A 1 101 ? 5.086 11.847 4.883 1.00 85.88 101 ASP A N 1
ATOM 770 C CA . ASP A 1 101 ? 3.715 12.114 4.473 1.00 85.88 101 ASP A CA 1
ATOM 771 C C . ASP A 1 101 ? 3.337 11.239 3.260 1.00 85.88 101 ASP A C 1
ATOM 773 O O . ASP A 1 101 ? 4.004 10.254 2.925 1.00 85.88 101 ASP A O 1
ATOM 777 N N . PHE A 1 102 ? 2.224 11.577 2.611 1.00 88.25 102 PHE A N 1
ATOM 778 C CA . PHE A 1 102 ? 1.717 10.871 1.434 1.00 88.25 102 PHE A CA 1
ATOM 779 C C . PHE A 1 102 ? 1.888 11.672 0.132 1.00 88.25 102 PHE A C 1
ATOM 781 O O . PHE A 1 102 ? 1.293 11.314 -0.889 1.00 88.25 102 PHE A O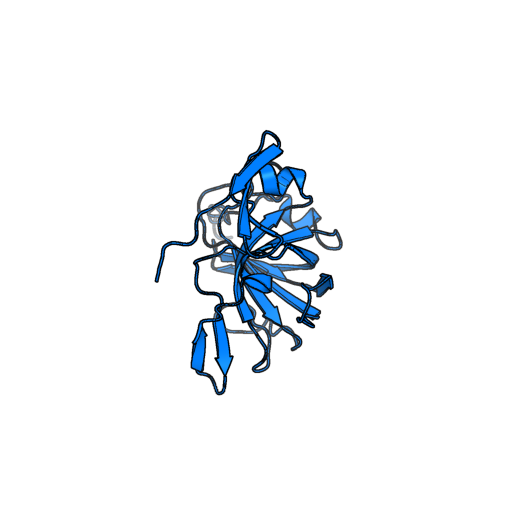 1
ATOM 788 N N . THR A 1 103 ? 2.659 12.759 0.156 1.00 87.69 103 THR A N 1
ATOM 789 C CA . THR A 1 103 ? 2.816 13.724 -0.937 1.00 87.69 103 THR A CA 1
ATOM 790 C C . THR A 1 103 ? 4.290 13.983 -1.246 1.00 87.69 103 THR A C 1
ATOM 792 O O . THR A 1 103 ? 4.781 13.532 -2.283 1.00 87.69 103 THR A O 1
ATOM 795 N N . GLU A 1 104 ? 5.002 14.739 -0.417 1.00 81.88 104 GLU A N 1
ATOM 796 C CA . GLU A 1 104 ? 6.353 15.233 -0.691 1.00 81.88 104 GLU A CA 1
ATOM 797 C C . GLU A 1 104 ? 7.429 14.341 -0.076 1.00 81.88 104 GLU A C 1
ATOM 799 O O . GLU A 1 104 ? 8.377 13.972 -0.774 1.00 81.88 104 GLU A O 1
ATOM 804 N N . ASN A 1 105 ? 7.262 13.947 1.186 1.00 84.88 105 ASN A N 1
ATOM 805 C CA . ASN A 1 105 ? 8.206 13.108 1.913 1.00 84.88 105 ASN A CA 1
ATOM 806 C C . ASN A 1 105 ? 7.634 11.701 2.104 1.00 84.88 105 ASN A C 1
ATOM 808 O O . ASN A 1 105 ? 7.244 11.311 3.196 1.00 84.88 105 ASN A O 1
ATOM 812 N N . ILE A 1 106 ? 7.554 10.918 1.033 1.00 85.88 106 ILE A N 1
ATOM 813 C CA . ILE A 1 106 ? 6.933 9.589 1.092 1.00 85.88 106 ILE A CA 1
ATOM 814 C C . ILE A 1 106 ? 7.890 8.572 1.701 1.00 85.88 106 ILE A C 1
ATOM 816 O O . ILE A 1 106 ? 9.018 8.401 1.231 1.00 85.88 106 ILE A O 1
ATOM 820 N N . ALA A 1 107 ? 7.407 7.800 2.674 1.00 83.75 107 ALA A N 1
ATOM 821 C CA . ALA A 1 107 ? 8.185 6.687 3.198 1.00 83.75 107 ALA A CA 1
ATOM 822 C C . ALA A 1 107 ? 8.360 5.592 2.132 1.00 83.75 107 ALA A C 1
ATOM 824 O O . ALA A 1 107 ? 7.390 5.032 1.610 1.00 83.75 107 ALA A O 1
ATOM 825 N N . GLY A 1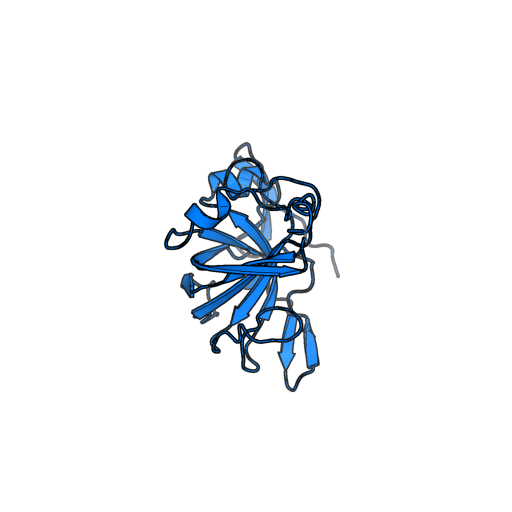 108 ? 9.617 5.250 1.842 1.00 76.62 108 GLY A N 1
ATOM 826 C CA . GLY A 1 108 ? 9.958 4.269 0.809 1.00 76.62 108 GLY A CA 1
ATOM 827 C C . GLY A 1 108 ? 9.576 2.824 1.147 1.00 76.62 108 GLY A C 1
ATOM 828 O O . GLY A 1 108 ? 9.490 1.999 0.241 1.00 76.62 108 GLY A O 1
ATOM 829 N N . ALA A 1 109 ? 9.329 2.505 2.424 1.00 82.81 109 ALA A N 1
ATOM 830 C CA . ALA A 1 109 ? 9.033 1.145 2.869 1.00 82.81 109 ALA A CA 1
ATOM 831 C C . ALA A 1 109 ? 7.939 1.100 3.947 1.00 82.81 109 ALA A C 1
ATOM 833 O O . ALA A 1 109 ? 8.175 1.357 5.130 1.00 82.81 109 ALA A O 1
ATOM 834 N N . TRP A 1 110 ? 6.752 0.686 3.520 1.00 89.88 110 TRP A N 1
ATOM 835 C CA . TRP A 1 110 ? 5.648 0.269 4.373 1.00 89.88 110 TRP A CA 1
ATOM 836 C C . TRP A 1 110 ? 5.560 -1.243 4.366 1.00 89.88 110 TRP A C 1
ATOM 838 O O . TRP A 1 110 ? 5.679 -1.859 3.307 1.00 89.88 110 TRP A O 1
ATOM 848 N N . ARG A 1 111 ? 5.286 -1.844 5.523 1.00 90.31 111 ARG A N 1
ATOM 849 C CA . ARG A 1 111 ? 4.777 -3.213 5.540 1.00 90.31 111 ARG A CA 1
ATOM 850 C C . ARG A 1 111 ? 3.282 -3.153 5.277 1.00 90.31 111 ARG A C 1
ATOM 852 O O . ARG A 1 111 ? 2.581 -2.404 5.952 1.00 90.31 111 ARG A O 1
ATOM 859 N N . VAL A 1 112 ? 2.811 -3.930 4.312 1.00 93.00 112 VAL A N 1
ATOM 860 C CA . VAL A 1 112 ? 1.422 -3.926 3.847 1.00 93.00 112 VAL A CA 1
ATOM 861 C C . VAL A 1 112 ? 0.853 -5.330 3.969 1.00 93.00 112 VAL A C 1
ATOM 863 O O . VAL A 1 112 ? 1.544 -6.306 3.701 1.00 93.00 112 VAL A O 1
ATOM 866 N N . THR A 1 113 ? -0.402 -5.437 4.385 1.00 94.06 113 THR A N 1
ATOM 867 C CA . THR A 1 113 ? -1.189 -6.672 4.356 1.00 94.06 113 THR A CA 1
ATOM 868 C C . THR A 1 113 ? -2.513 -6.397 3.658 1.00 94.06 113 THR A C 1
ATOM 870 O O . THR A 1 113 ? -3.175 -5.408 3.972 1.00 94.06 113 THR A O 1
ATOM 873 N N . PHE A 1 114 ? -2.897 -7.273 2.737 1.00 95.38 114 PHE A N 1
ATOM 874 C CA . PHE A 1 114 ? -4.182 -7.284 2.049 1.00 95.38 114 PHE A CA 1
ATOM 875 C C . PHE A 1 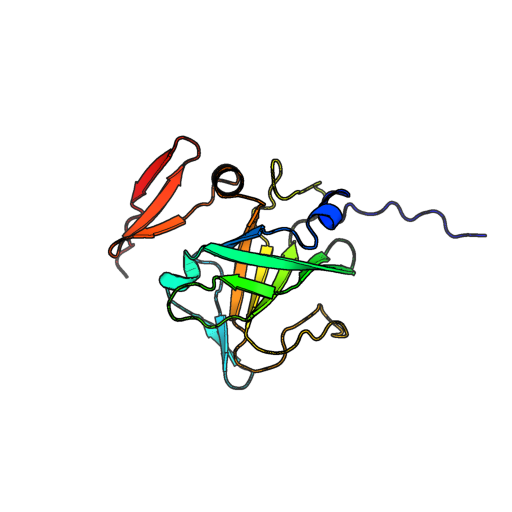114 ? -4.921 -8.590 2.330 1.00 95.38 114 PHE A C 1
ATOM 877 O O . PHE A 1 114 ? -4.294 -9.618 2.568 1.00 95.38 114 PHE A O 1
ATOM 884 N N . GLY A 1 115 ? -6.248 -8.565 2.283 1.00 94.81 115 GLY A N 1
ATOM 885 C CA . GLY A 1 115 ? -7.066 -9.759 2.488 1.00 94.81 115 GLY A CA 1
ATOM 886 C C . GLY A 1 115 ? -8.553 -9.445 2.445 1.00 94.81 115 GLY A C 1
ATOM 887 O O . GLY A 1 115 ? -8.951 -8.313 2.138 1.00 94.81 115 GLY A O 1
ATOM 888 N N . THR A 1 116 ? -9.372 -10.452 2.739 1.00 94.44 116 THR A N 1
ATOM 889 C CA . THR A 1 116 ? -10.833 -10.314 2.807 1.00 94.44 116 THR A CA 1
ATOM 890 C C . THR A 1 116 ? -11.409 -10.417 4.211 1.00 94.44 116 THR A C 1
ATOM 892 O O . THR A 1 116 ? -12.560 -10.030 4.417 1.00 94.44 116 THR A O 1
ATOM 895 N N . GLY A 1 117 ? -10.628 -10.908 5.175 1.00 90.69 117 GLY A N 1
ATOM 896 C CA . GLY A 1 117 ? -11.077 -11.046 6.552 1.00 90.69 117 GLY A CA 1
ATOM 897 C C . GLY A 1 117 ? -11.209 -9.728 7.311 1.00 90.69 117 GLY A C 1
ATOM 898 O O . GLY A 1 117 ? -10.759 -8.664 6.880 1.00 90.69 117 GLY A O 1
ATOM 899 N N . GLU A 1 118 ? -11.855 -9.816 8.470 1.00 89.44 118 GLU A N 1
ATOM 900 C CA . GLU A 1 118 ? -12.082 -8.668 9.341 1.00 89.44 118 GLU A CA 1
ATOM 901 C C . GLU A 1 118 ? -10.789 -8.163 9.987 1.00 89.44 118 GLU A C 1
ATOM 903 O O . GLU A 1 118 ? -9.832 -8.911 10.204 1.00 89.44 118 GLU A O 1
ATOM 908 N N . LEU A 1 119 ? -10.791 -6.872 10.311 1.00 88.44 119 LEU A N 1
ATOM 909 C CA . LEU A 1 119 ? -9.702 -6.217 11.021 1.00 88.44 119 LEU A CA 1
ATOM 910 C C . LEU A 1 119 ? -9.758 -6.565 12.506 1.00 88.44 119 LEU A C 1
ATOM 912 O O . LEU A 1 119 ? -10.710 -6.202 13.196 1.00 88.44 119 LEU A O 1
ATOM 916 N N . ASP A 1 120 ? -8.710 -7.210 13.001 1.00 86.75 120 ASP A N 1
ATOM 917 C CA . ASP A 1 120 ? -8.470 -7.367 14.429 1.00 86.75 120 ASP A CA 1
ATOM 918 C C . ASP A 1 120 ? -7.549 -6.240 14.904 1.00 86.75 120 ASP A C 1
ATOM 920 O O . ASP A 1 120 ? -6.329 -6.293 14.733 1.00 86.75 120 ASP A O 1
ATOM 924 N N . LEU A 1 121 ? -8.158 -5.192 15.463 1.00 79.94 121 LEU A N 1
ATOM 925 C CA . LEU A 1 121 ? -7.447 -4.039 16.022 1.00 79.94 121 LEU A CA 1
ATOM 926 C C . LEU A 1 121 ? -6.887 -4.305 17.428 1.00 79.94 121 LEU A C 1
ATOM 928 O O . LEU A 1 121 ? -6.059 -3.530 17.897 1.00 79.94 121 LEU A O 1
ATOM 932 N N . GLU A 1 122 ? -7.319 -5.386 18.083 1.00 76.81 122 GLU A N 1
ATOM 933 C CA . GLU A 1 122 ? -6.986 -5.714 19.477 1.00 76.81 122 GLU A CA 1
ATOM 934 C C . GLU A 1 122 ? -5.797 -6.685 19.587 1.00 76.81 122 GLU A C 1
ATOM 936 O O . GLU A 1 122 ? -5.407 -7.093 20.681 1.00 76.81 122 GLU A O 1
ATOM 941 N N 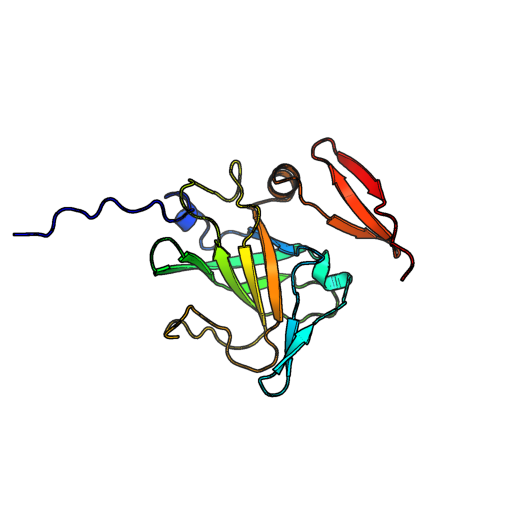. SER A 1 123 ? -5.200 -7.059 18.454 1.00 77.62 123 SER A N 1
ATOM 942 C CA . SER A 1 123 ? -3.999 -7.891 18.390 1.00 77.62 123 SER A CA 1
ATOM 943 C C . SER A 1 123 ? -2.854 -7.326 19.242 1.00 77.62 123 SER A C 1
ATOM 945 O O . SER A 1 123 ? -2.477 -6.157 19.137 1.00 77.62 123 SER A O 1
ATOM 947 N N . GLU A 1 124 ? -2.223 -8.203 20.027 1.00 71.31 124 GLU A N 1
ATOM 948 C CA . GLU A 1 124 ? -1.131 -7.856 20.948 1.00 71.31 124 GLU A CA 1
ATOM 949 C C . GLU A 1 124 ? 0.164 -7.381 20.262 1.00 71.31 124 GLU A C 1
ATOM 951 O O . GLU A 1 124 ? 1.075 -6.941 20.959 1.00 71.31 124 GLU A O 1
ATOM 956 N N . TRP A 1 125 ? 0.294 -7.489 18.931 1.00 64.50 125 TRP A N 1
ATOM 957 C CA . TRP A 1 125 ? 1.555 -7.227 18.208 1.00 64.50 125 TRP A CA 1
ATOM 958 C C . TRP A 1 125 ? 1.484 -6.104 17.165 1.00 64.50 125 TRP A C 1
ATOM 960 O O . TRP A 1 125 ? 2.501 -5.452 16.920 1.00 64.50 125 TRP A O 1
ATOM 970 N N . PHE A 1 126 ? 0.326 -5.939 16.524 1.00 75.81 126 PHE A N 1
ATOM 971 C CA . PHE A 1 126 ? -0.103 -4.887 15.584 1.00 75.81 126 PHE A CA 1
ATOM 972 C C . PHE A 1 126 ? -1.451 -5.349 14.995 1.00 75.81 126 PHE A C 1
ATOM 974 O O . PHE A 1 126 ? -1.643 -6.569 14.922 1.00 75.81 126 PHE A O 1
ATOM 981 N N . PRO A 1 127 ? -2.356 -4.467 14.524 1.00 82.81 127 PRO A N 1
ATOM 982 C CA . PRO A 1 127 ? -3.560 -4.916 13.840 1.00 82.81 127 PRO A CA 1
ATOM 983 C C . PRO A 1 127 ? -3.293 -5.909 12.713 1.00 82.81 127 PRO A C 1
ATOM 985 O O . PRO A 1 127 ? -2.358 -5.746 11.926 1.00 82.81 127 PRO A O 1
ATOM 988 N N . ILE A 1 128 ? -4.125 -6.941 12.640 1.00 87.06 128 ILE A N 1
ATOM 989 C CA . ILE A 1 128 ? -4.024 -7.999 11.633 1.00 87.06 128 ILE A CA 1
ATOM 990 C C . ILE A 1 128 ? -5.347 -8.163 10.893 1.00 87.06 128 ILE A C 1
ATOM 992 O O . ILE A 1 128 ? -6.402 -7.741 11.363 1.00 87.06 128 ILE A O 1
ATOM 996 N N . LEU A 1 129 ? -5.280 -8.795 9.725 1.00 89.81 129 LEU A N 1
ATOM 997 C CA . LEU A 1 129 ? -6.462 -9.333 9.064 1.00 89.81 129 LEU A CA 1
ATOM 998 C C . LEU A 1 129 ? -6.668 -10.766 9.545 1.00 89.81 129 LEU A C 1
ATOM 1000 O O . LEU A 1 129 ? -5.730 -11.565 9.524 1.00 89.81 129 LEU A O 1
ATOM 1004 N N . ALA A 1 130 ? -7.878 -11.073 10.004 1.00 84.94 130 ALA A N 1
ATOM 1005 C CA . ALA A 1 130 ? -8.269 -12.437 10.325 1.00 84.94 130 ALA A CA 1
ATOM 1006 C C . ALA A 1 130 ? -8.365 -13.293 9.048 1.00 84.94 130 ALA A C 1
ATOM 1008 O O . ALA A 1 130 ? -8.591 -12.769 7.962 1.00 84.94 130 ALA A O 1
ATOM 1009 N N . GLY A 1 131 ? -8.260 -14.615 9.191 1.00 79.81 131 GLY A N 1
ATOM 1010 C CA . GLY A 1 131 ? -8.366 -15.558 8.073 1.00 79.81 131 GLY A CA 1
ATOM 1011 C C . GLY A 1 131 ? -7.024 -15.934 7.437 1.00 79.81 131 GLY A C 1
ATOM 1012 O O . GLY A 1 131 ? -5.979 -15.359 7.741 1.00 79.81 131 GLY A O 1
ATOM 1013 N N . ASP A 1 132 ? -7.071 -16.945 6.571 1.00 79.69 132 ASP A N 1
ATOM 1014 C CA . ASP A 1 132 ? -5.890 -17.540 5.928 1.00 79.69 132 ASP A CA 1
ATOM 1015 C C . ASP A 1 132 ? -5.595 -16.936 4.542 1.00 79.69 132 ASP A C 1
ATOM 1017 O O . ASP A 1 132 ? -4.583 -17.233 3.924 1.00 79.69 132 ASP A O 1
ATOM 1021 N N . ASP A 1 133 ? -6.447 -16.051 4.026 1.00 86.44 133 ASP A N 1
ATOM 1022 C CA . ASP A 1 133 ? -6.270 -15.425 2.709 1.00 86.44 133 ASP A CA 1
ATOM 1023 C C . ASP A 1 133 ? -5.414 -14.148 2.749 1.00 86.44 133 ASP A C 1
ATOM 1025 O O . ASP A 1 133 ? -5.242 -13.478 1.728 1.00 86.44 133 ASP A O 1
ATOM 1029 N N . ALA A 1 134 ? -4.886 -13.789 3.922 1.00 90.06 134 ALA A N 1
ATOM 1030 C CA . ALA A 1 134 ? -4.084 -12.592 4.086 1.00 90.06 134 ALA A CA 1
ATOM 1031 C C . ALA A 1 134 ? -2.734 -12.732 3.365 1.00 90.06 134 ALA A C 1
ATOM 1033 O O . ALA A 1 134 ? -1.952 -13.656 3.616 1.00 90.06 134 ALA A O 1
ATOM 1034 N N . ILE A 1 135 ? -2.438 -11.759 2.507 1.00 92.12 135 ILE A N 1
ATOM 1035 C CA . ILE A 1 135 ? -1.169 -11.636 1.799 1.00 92.12 135 ILE A CA 1
ATOM 1036 C C . ILE A 1 135 ? -0.450 -10.412 2.343 1.00 92.12 135 ILE A C 1
ATOM 1038 O O . ILE A 1 135 ? -0.997 -9.310 2.346 1.00 92.12 135 ILE A O 1
ATOM 1042 N N . PHE A 1 136 ? 0.779 -10.594 2.804 1.00 90.69 136 PHE A N 1
ATOM 1043 C CA . PHE A 1 136 ? 1.603 -9.511 3.322 1.00 90.69 136 PHE A CA 1
ATOM 1044 C C . PHE A 1 136 ? 2.844 -9.319 2.464 1.00 90.69 136 PHE A C 1
ATOM 1046 O O . PHE A 1 136 ? 3.338 -10.263 1.863 1.00 90.69 136 PHE A O 1
ATOM 1053 N N . GLY A 1 137 ? 3.354 -8.098 2.434 1.00 91.38 137 GLY A N 1
ATOM 1054 C CA . GLY A 1 137 ? 4.547 -7.720 1.696 1.00 91.38 137 GLY A CA 1
ATOM 1055 C C . GLY A 1 137 ? 4.946 -6.293 2.034 1.00 91.38 137 GLY A C 1
ATOM 1056 O O . GLY A 1 137 ? 4.648 -5.790 3.124 1.00 91.38 137 GLY A O 1
ATOM 1057 N N . TYR A 1 138 ? 5.616 -5.633 1.094 1.00 90.62 138 TYR A N 1
ATOM 1058 C CA . TYR A 1 138 ? 6.071 -4.257 1.258 1.00 90.62 138 TYR A CA 1
ATOM 1059 C C . TYR A 1 138 ? 5.617 -3.384 0.095 1.00 90.62 138 TYR A C 1
ATOM 1061 O O . TYR A 1 138 ? 5.407 -3.865 -1.019 1.00 90.62 138 TYR A O 1
ATOM 1069 N N . GLY A 1 139 ? 5.481 -2.089 0.357 1.00 90.88 139 GLY A N 1
ATOM 1070 C CA . GLY A 1 139 ? 5.089 -1.114 -0.651 1.00 90.88 139 GLY A CA 1
ATOM 1071 C C . GLY A 1 139 ? 5.377 0.327 -0.250 1.00 90.88 139 GLY A C 1
ATOM 1072 O O . GLY A 1 139 ? 5.878 0.601 0.840 1.00 90.88 139 GLY A O 1
ATOM 1073 N N . SER A 1 140 ? 5.032 1.252 -1.138 1.00 91.06 140 SER A N 1
ATOM 1074 C CA . SER A 1 140 ? 4.976 2.691 -0.862 1.00 91.06 140 SER A CA 1
ATOM 1075 C C . SER A 1 140 ? 3.533 3.178 -0.948 1.00 91.06 140 SER A C 1
ATOM 1077 O O . SER A 1 140 ? 2.754 2.655 -1.744 1.00 91.06 140 SER A O 1
ATOM 1079 N N . ILE A 1 141 ? 3.179 4.183 -0.147 1.00 92.94 141 ILE A N 1
ATOM 1080 C CA . ILE A 1 141 ? 1.820 4.733 -0.082 1.00 92.94 141 ILE A CA 1
ATOM 1081 C C . ILE A 1 141 ? 1.861 6.220 -0.415 1.00 92.94 141 ILE A C 1
ATOM 1083 O O . ILE A 1 141 ? 2.671 6.942 0.159 1.00 92.94 141 ILE A O 1
ATOM 1087 N N . ALA A 1 142 ? 0.992 6.686 -1.313 1.00 93.88 142 ALA A N 1
ATOM 1088 C CA . ALA A 1 142 ? 0.880 8.108 -1.643 1.00 93.88 142 ALA A CA 1
ATOM 1089 C C . ALA A 1 142 ? -0.553 8.508 -2.025 1.00 93.88 142 ALA A C 1
ATOM 1091 O O . ALA A 1 142 ? -1.397 7.653 -2.293 1.00 93.88 142 ALA A O 1
ATOM 1092 N N . GLN A 1 143 ? -0.830 9.812 -2.085 1.00 94.19 143 GLN A N 1
ATOM 1093 C CA . GLN A 1 143 ? -2.137 10.347 -2.494 1.00 94.19 143 GLN A CA 1
ATOM 1094 C C . GLN A 1 143 ? -2.410 10.188 -3.995 1.00 94.19 143 GLN A C 1
ATOM 1096 O O . GLN A 1 143 ? -3.561 10.028 -4.404 1.00 94.19 143 GLN A O 1
ATOM 1101 N N . ASP A 1 144 ? -1.365 10.211 -4.824 1.00 92.38 144 ASP A N 1
ATOM 1102 C CA . ASP A 1 144 ? -1.483 10.124 -6.278 1.00 92.38 144 ASP A CA 1
ATOM 1103 C C . ASP A 1 144 ? -0.245 9.501 -6.952 1.00 92.38 144 ASP A C 1
ATOM 1105 O O . ASP A 1 144 ? 0.793 9.258 -6.330 1.00 92.38 144 ASP A O 1
ATOM 1109 N N . GLU A 1 145 ? -0.368 9.213 -8.254 1.00 89.12 145 GLU A N 1
ATOM 1110 C CA . GLU A 1 145 ? 0.708 8.612 -9.053 1.00 89.12 145 GLU A CA 1
ATOM 1111 C C . GLU A 1 145 ? 1.932 9.525 -9.168 1.00 89.12 145 GLU A C 1
ATOM 1113 O O . GLU A 1 145 ? 3.061 9.039 -9.181 1.00 89.12 145 GLU A O 1
ATOM 1118 N N . ALA A 1 146 ? 1.732 10.845 -9.233 1.00 88.00 146 ALA A N 1
ATOM 1119 C CA . ALA A 1 146 ? 2.833 11.801 -9.327 1.00 88.00 146 ALA A CA 1
ATOM 1120 C C . ALA A 1 146 ? 3.706 11.764 -8.066 1.00 88.00 146 ALA A C 1
ATOM 1122 O O . ALA A 1 146 ? 4.927 11.879 -8.144 1.00 88.00 146 ALA A O 1
ATOM 1123 N N . SER A 1 147 ? 3.075 11.581 -6.911 1.00 89.12 147 SER A N 1
ATOM 1124 C CA . SER A 1 147 ? 3.710 11.437 -5.609 1.00 89.12 147 SER A CA 1
ATOM 1125 C C . SER A 1 147 ? 4.443 10.098 -5.524 1.00 89.12 147 SER A C 1
ATOM 1127 O O . SER A 1 147 ? 5.641 10.091 -5.247 1.00 89.12 147 SER A O 1
ATOM 1129 N N . LEU A 1 148 ? 3.811 8.983 -5.917 1.00 87.19 148 LEU A N 1
ATOM 1130 C CA . LEU A 1 148 ? 4.503 7.689 -6.037 1.00 87.19 148 LEU A CA 1
ATOM 1131 C C . LEU A 1 148 ? 5.748 7.766 -6.934 1.00 87.19 148 LEU A C 1
ATOM 1133 O O . LEU A 1 148 ? 6.794 7.236 -6.577 1.00 87.19 148 LEU A O 1
ATOM 1137 N N . LEU A 1 149 ? 5.680 8.458 -8.075 1.00 82.44 149 LEU A N 1
ATOM 1138 C CA . LEU A 1 149 ? 6.833 8.626 -8.968 1.00 82.44 149 LEU A CA 1
ATOM 1139 C C . LEU A 1 149 ? 8.006 9.340 -8.285 1.00 82.44 149 LEU A C 1
ATOM 1141 O O . LEU A 1 149 ? 9.162 8.980 -8.521 1.00 82.44 149 LEU A O 1
ATOM 1145 N N . ARG A 1 150 ? 7.730 10.307 -7.400 1.00 77.19 150 ARG A N 1
ATOM 1146 C CA . ARG A 1 150 ? 8.766 11.017 -6.635 1.00 77.19 150 ARG A CA 1
ATOM 1147 C C . ARG A 1 150 ? 9.444 10.147 -5.579 1.00 77.19 150 ARG A C 1
ATOM 1149 O O . ARG A 1 150 ? 10.609 10.402 -5.289 1.00 77.19 150 ARG A O 1
ATOM 1156 N N . SER A 1 151 ? 8.793 9.096 -5.069 1.00 73.25 151 SER A N 1
ATOM 1157 C CA . SER A 1 151 ? 9.434 8.154 -4.132 1.00 73.25 151 SER A CA 1
ATOM 1158 C C . SER A 1 151 ? 10.551 7.319 -4.785 1.00 73.25 151 SER A C 1
ATOM 1160 O O . SER A 1 151 ? 11.272 6.583 -4.110 1.00 73.25 151 SER A O 1
ATOM 1162 N N . GLY A 1 152 ? 10.719 7.423 -6.112 1.00 62.19 152 GLY A N 1
ATOM 1163 C CA . GLY A 1 152 ? 11.831 6.834 -6.859 1.00 62.19 152 GLY A CA 1
ATOM 1164 C C . GLY A 1 152 ? 11.709 5.329 -7.109 1.00 62.19 152 GLY A C 1
ATOM 1165 O O . GLY A 1 152 ? 12.640 4.734 -7.662 1.00 62.19 152 GLY A O 1
ATOM 1166 N N . SER A 1 153 ? 10.577 4.719 -6.741 1.00 61.66 153 SER A N 1
ATOM 1167 C CA . SER A 1 153 ? 10.388 3.261 -6.710 1.00 61.66 153 SER A CA 1
ATOM 1168 C C . SER A 1 153 ? 9.105 2.803 -7.417 1.00 61.66 153 SER A C 1
ATOM 1170 O O . SER A 1 153 ? 8.425 1.896 -6.945 1.00 61.66 153 SER A O 1
ATOM 1172 N N . VAL A 1 154 ? 8.755 3.417 -8.554 1.00 71.81 154 VAL A N 1
ATOM 1173 C CA . VAL A 1 154 ? 7.611 2.960 -9.361 1.00 71.81 154 VAL A CA 1
ATOM 1174 C C . VAL A 1 154 ? 8.064 1.910 -10.363 1.00 71.81 154 VAL A C 1
ATOM 1176 O O . VAL A 1 154 ? 8.853 2.177 -11.274 1.00 71.81 154 VAL A O 1
ATOM 1179 N N . PHE A 1 155 ? 7.517 0.712 -10.198 1.00 76.31 155 PHE A N 1
ATOM 1180 C CA . PHE A 1 155 ? 7.721 -0.422 -11.082 1.00 76.31 155 PHE A CA 1
ATOM 1181 C C . PHE A 1 155 ? 6.371 -0.877 -11.635 1.00 76.31 155 PHE A C 1
ATOM 1183 O O . PHE A 1 155 ? 5.373 -0.861 -10.919 1.00 76.31 155 PHE A O 1
ATOM 1190 N N . ARG A 1 156 ? 6.332 -1.300 -12.898 1.00 78.44 156 ARG A N 1
ATOM 1191 C CA . ARG A 1 156 ? 5.142 -1.890 -13.524 1.00 78.44 156 ARG A CA 1
ATOM 1192 C C . ARG A 1 156 ? 5.495 -3.192 -14.222 1.00 78.44 156 ARG A C 1
ATOM 1194 O O . ARG A 1 156 ? 6.622 -3.372 -14.681 1.00 78.44 156 ARG A O 1
ATOM 1201 N N . TYR A 1 157 ? 4.507 -4.072 -14.326 1.00 75.44 157 TYR A N 1
ATOM 1202 C CA . TYR A 1 157 ? 4.581 -5.255 -15.169 1.00 75.44 157 TYR A CA 1
ATOM 1203 C C . TYR A 1 157 ? 3.801 -5.007 -16.460 1.00 75.44 157 TYR A C 1
ATOM 1205 O O . TYR A 1 157 ? 2.575 -4.907 -16.447 1.00 75.44 157 TYR A O 1
ATOM 1213 N N . GLU A 1 158 ? 4.505 -4.888 -17.582 1.00 78.19 158 GLU A N 1
ATOM 1214 C CA . GLU A 1 158 ? 3.910 -4.585 -18.881 1.00 78.19 158 GLU A CA 1
ATOM 1215 C C . GLU A 1 158 ? 4.337 -5.628 -19.913 1.00 78.19 158 GLU A C 1
ATOM 1217 O O . GLU A 1 158 ? 5.518 -5.810 -20.190 1.00 78.19 158 GLU A O 1
ATOM 1222 N N . ARG A 1 159 ? 3.360 -6.329 -20.508 1.00 79.69 159 ARG A N 1
ATOM 1223 C CA . ARG A 1 159 ? 3.574 -7.286 -21.616 1.00 79.69 159 ARG A CA 1
ATOM 1224 C C . ARG A 1 159 ? 4.640 -8.361 -21.342 1.00 79.69 159 ARG A C 1
ATOM 1226 O O . ARG A 1 159 ? 5.306 -8.817 -22.265 1.00 79.69 159 ARG A O 1
ATOM 1233 N N . GLY A 1 160 ? 4.772 -8.797 -20.092 1.00 77.44 160 GLY A N 1
ATOM 1234 C CA . GLY A 1 160 ? 5.769 -9.798 -19.702 1.00 77.44 160 GLY A CA 1
ATOM 1235 C C . GLY A 1 160 ? 7.087 -9.214 -19.193 1.00 77.44 160 GLY A C 1
ATOM 1236 O O . GLY A 1 160 ? 7.922 -9.960 -18.678 1.00 77.44 160 GLY A O 1
ATOM 1237 N N . GLU A 1 161 ? 7.273 -7.901 -19.283 1.00 81.00 161 GLU A N 1
ATOM 1238 C CA . GLU A 1 161 ? 8.483 -7.205 -18.864 1.00 81.00 161 GLU A CA 1
ATOM 1239 C C . GLU A 1 161 ? 8.248 -6.403 -17.585 1.00 81.00 161 GLU A C 1
ATOM 1241 O O . GLU A 1 161 ? 7.149 -5.914 -17.319 1.00 81.00 161 GLU A O 1
ATOM 1246 N N . ILE A 1 162 ? 9.303 -6.272 -16.784 1.00 81.50 162 ILE A N 1
ATOM 1247 C CA . ILE A 1 162 ? 9.317 -5.372 -15.634 1.00 81.50 162 ILE A CA 1
ATOM 1248 C C . ILE A 1 162 ? 9.889 -4.055 -16.124 1.00 81.50 162 ILE A C 1
ATOM 1250 O O . ILE A 1 162 ? 10.976 -4.024 -16.700 1.00 81.50 162 ILE A O 1
ATOM 1254 N N . VAL A 1 163 ? 9.182 -2.963 -15.878 1.00 85.31 163 VAL A N 1
ATOM 1255 C CA . VAL A 1 163 ? 9.636 -1.627 -16.245 1.00 85.31 163 VAL A CA 1
ATOM 1256 C C . VAL A 1 163 ? 9.721 -0.748 -15.007 1.00 85.31 163 VAL A C 1
ATOM 1258 O O . VAL A 1 163 ? 8.837 -0.772 -14.154 1.00 85.31 163 VAL A O 1
ATOM 1261 N N . ARG A 1 164 ? 10.796 0.032 -14.895 1.00 84.12 164 ARG A N 1
ATOM 1262 C CA . ARG A 1 164 ? 10.931 1.110 -13.914 1.00 84.12 164 ARG A CA 1
ATOM 1263 C C . ARG A 1 164 ? 10.561 2.427 -14.578 1.00 84.12 164 ARG A C 1
ATOM 1265 O O . ARG A 1 164 ? 11.076 2.724 -15.657 1.00 84.12 164 ARG A O 1
ATOM 1272 N N . ILE A 1 165 ? 9.715 3.207 -13.915 1.00 82.69 165 ILE A N 1
ATOM 1273 C CA . ILE A 1 165 ? 9.363 4.562 -14.341 1.00 82.69 165 ILE A CA 1
ATOM 1274 C C . ILE A 1 165 ? 10.155 5.551 -13.490 1.00 82.69 165 ILE A C 1
ATOM 1276 O O . ILE A 1 165 ? 10.131 5.488 -12.260 1.00 82.69 165 ILE A O 1
ATOM 1280 N N . HIS A 1 166 ? 10.881 6.446 -14.150 1.00 80.81 166 HIS A N 1
ATOM 1281 C CA . HIS A 1 166 ? 11.664 7.491 -13.500 1.00 80.81 166 HIS A CA 1
ATOM 1282 C C . HIS A 1 166 ? 10.821 8.755 -13.270 1.00 80.81 166 HIS A C 1
ATOM 1284 O O . HIS A 1 166 ? 9.818 8.955 -13.959 1.00 80.81 166 HIS A O 1
ATOM 1290 N N . PRO A 1 167 ? 11.226 9.650 -12.347 1.00 78.88 167 PRO A N 1
ATOM 1291 C CA . PRO A 1 167 ? 10.501 10.898 -12.090 1.00 78.88 167 PRO A CA 1
ATOM 1292 C C . PRO A 1 167 ? 10.337 11.810 -13.317 1.00 78.88 167 PRO A C 1
ATOM 1294 O O . PRO A 1 167 ? 9.390 12.588 -13.379 1.00 78.88 167 PRO A O 1
ATOM 1297 N N . ASP A 1 168 ? 11.237 11.718 -14.301 1.00 82.31 168 ASP A N 1
ATOM 1298 C CA . ASP A 1 168 ? 11.162 12.460 -15.568 1.00 82.31 168 ASP A CA 1
ATOM 1299 C C . ASP A 1 168 ? 10.217 11.815 -16.606 1.00 82.31 168 ASP A C 1
ATOM 1301 O O . ASP A 1 168 ? 10.093 12.307 -17.728 1.00 82.31 168 ASP A O 1
ATOM 1305 N N . GLY A 1 169 ? 9.551 10.715 -16.239 1.00 81.38 169 GLY A N 1
ATOM 1306 C CA . GLY A 1 169 ? 8.660 9.939 -17.099 1.00 81.38 169 GLY A CA 1
ATOM 1307 C C . GLY A 1 169 ? 9.379 8.963 -18.030 1.00 81.38 169 GLY A C 1
ATOM 1308 O O . GLY A 1 169 ? 8.713 8.242 -18.775 1.00 81.38 169 GLY A O 1
ATOM 1309 N N . SER A 1 170 ? 10.714 8.906 -18.009 1.00 85.00 170 SER A N 1
ATOM 1310 C CA . SER A 1 170 ? 11.454 7.911 -18.781 1.00 85.00 170 SER A CA 1
ATOM 1311 C C . SER A 1 170 ? 11.228 6.502 -18.224 1.00 85.00 170 SER A C 1
ATOM 1313 O O . SER A 1 170 ? 10.978 6.301 -17.033 1.00 85.00 170 SER A O 1
ATOM 1315 N N . ILE A 1 171 ? 11.298 5.506 -19.109 1.00 87.81 171 ILE A N 1
ATOM 1316 C CA . ILE A 1 171 ? 11.039 4.102 -18.784 1.00 87.81 171 ILE A CA 1
ATOM 1317 C C . ILE A 1 171 ? 12.314 3.298 -19.021 1.00 87.81 171 ILE A C 1
ATOM 1319 O O . ILE A 1 171 ? 12.939 3.397 -20.076 1.00 87.81 171 ILE A O 1
ATOM 1323 N N . THR A 1 172 ? 12.700 2.481 -18.044 1.00 87.81 172 THR A N 1
ATOM 1324 C CA . THR A 1 172 ? 13.782 1.498 -18.181 1.00 87.81 172 THR A CA 1
ATOM 1325 C C . THR A 1 172 ? 13.216 0.097 -18.034 1.00 87.81 172 THR A C 1
ATOM 1327 O O . THR A 1 172 ? 12.645 -0.230 -16.997 1.00 87.81 172 THR A O 1
ATOM 1330 N N . VAL A 1 173 ? 13.397 -0.740 -19.055 1.00 87.44 173 VAL A N 1
ATOM 1331 C CA . VAL A 1 173 ? 13.108 -2.174 -18.949 1.00 87.44 173 VAL A CA 1
ATOM 1332 C C . VAL A 1 173 ? 14.153 -2.800 -18.034 1.00 87.44 173 VAL A C 1
ATOM 1334 O O . VAL A 1 173 ? 15.354 -2.658 -18.267 1.00 87.44 173 VAL A O 1
ATOM 1337 N N . ILE A 1 174 ? 13.699 -3.466 -16.978 1.00 82.12 174 ILE A N 1
ATOM 1338 C CA . ILE A 1 174 ? 14.556 -4.205 -16.060 1.00 82.12 174 ILE A CA 1
ATOM 1339 C C . ILE A 1 174 ? 14.726 -5.613 -16.639 1.00 82.12 174 ILE A C 1
ATOM 1341 O O . ILE A 1 174 ? 13.744 -6.358 -16.719 1.00 82.12 174 ILE A O 1
ATOM 1345 N N . PRO A 1 175 ? 15.939 -5.987 -17.086 1.00 76.94 175 PRO A N 1
ATOM 1346 C CA . PRO A 1 175 ? 16.168 -7.315 -17.625 1.00 76.94 175 PRO A CA 1
ATOM 1347 C C . PRO A 1 175 ? 15.908 -8.355 -16.534 1.00 76.94 175 PRO A C 1
ATOM 1349 O O . PRO A 1 175 ? 16.365 -8.203 -15.402 1.00 76.94 175 PRO A O 1
ATOM 1352 N N . ARG A 1 176 ? 15.179 -9.421 -16.877 1.00 69.56 176 ARG A N 1
ATOM 1353 C CA . ARG A 1 176 ? 15.105 -10.599 -16.009 1.00 69.56 176 ARG A CA 1
ATOM 1354 C C . ARG A 1 176 ? 16.500 -11.214 -15.968 1.00 69.56 176 ARG A C 1
ATOM 1356 O O . ARG A 1 176 ? 17.033 -11.555 -17.026 1.00 69.56 176 ARG A O 1
ATOM 1363 N N . GLU A 1 177 ? 17.099 -11.335 -14.786 1.00 60.25 177 GLU A N 1
ATOM 1364 C CA . GLU A 1 177 ? 18.291 -12.172 -14.662 1.00 60.25 177 GLU A CA 1
ATOM 1365 C C . GLU A 1 177 ? 17.918 -13.603 -15.086 1.00 60.25 177 GLU A C 1
ATOM 1367 O O . GLU A 1 177 ? 16.843 -14.086 -14.707 1.00 60.25 177 GLU A O 1
ATOM 1372 N N . PRO A 1 178 ? 18.729 -14.269 -15.927 1.00 50.31 178 PRO A N 1
ATOM 1373 C CA . PRO A 1 178 ? 18.511 -15.676 -16.218 1.00 50.31 178 PRO A CA 1
ATOM 1374 C C . PRO A 1 178 ? 18.665 -16.467 -14.914 1.00 50.31 178 PRO A C 1
ATOM 1376 O O . PRO A 1 178 ? 19.719 -16.405 -14.282 1.00 50.31 178 PRO A O 1
ATOM 1379 N N . GLN A 1 179 ? 17.588 -17.153 -14.521 1.00 47.53 179 GLN A N 1
ATOM 1380 C CA . GLN A 1 179 ? 17.573 -18.112 -13.412 1.00 47.53 179 GLN A CA 1
ATOM 1381 C C . GLN A 1 179 ? 18.449 -19.330 -13.718 1.00 47.53 179 GLN A C 1
ATOM 1383 O O . GLN A 1 179 ? 18.472 -19.760 -14.897 1.00 47.53 179 GLN A O 1
#

Radius of gyration: 16.83 Å; chains: 1; bounding box: 31×39×61 Å

Foldseek 3Di:
DPPDPDPQFALQAAPCQVVQAQAKKKWAAAPPWFFWFFDPNDTDGDPDQQRNQDIWIFHFHDWDDQDVNKIWTWHFTPDDGPPDDWGIKTKTAPDGRHHAHQAQRWRAKIKMKTDHADWDCPDNPGIDGDDRRIIITITIMHNDPLRVLNSQGRWHQDPNWIWGQHNVRDIDTDDDDDD

pLDDT: mean 81.94, std 13.5, range [31.78, 98.25]

Sequence (179 aa):
MKPPPSKLVPSGLSLECPDVIGSKLLIQCSPGWGWSHRIDGVGQDLEDPSLQYAVVEVVPEAYVEFTTPRCGITGRVVKAPDGYSFTRFVAFIMLDGEDYDFTENIAGAWRVTFGTGELDLESEWFPILAGDDAIFGYGSIAQDEASLLRSGSVFRYERGEIVRIHPDGSITVIPREPQ